Protein AF-A0A1C6EUT0-F1 (afdb_monomer_lite)

pLDDT: mean 85.32, std 9.94, range [50.56, 95.44]

Structure (mmCIF, N/CA/C/O backbone):
data_AF-A0A1C6EUT0-F1
#
_entry.id   AF-A0A1C6EUT0-F1
#
loop_
_atom_site.group_PDB
_atom_site.id
_atom_site.type_symbol
_atom_site.label_atom_id
_atom_site.label_alt_id
_atom_site.label_comp_id
_atom_site.label_asym_id
_atom_site.label_entity_id
_atom_site.label_seq_id
_atom_site.pdbx_PDB_ins_code
_atom_site.Cartn_x
_atom_site.Cartn_y
_atom_site.Cartn_z
_atom_site.occupancy
_atom_site.B_iso_or_equiv
_atom_site.auth_seq_id
_atom_site.auth_comp_id
_atom_site.auth_asym_id
_atom_site.auth_atom_id
_atom_site.pdbx_PDB_model_num
ATOM 1 N N . MET A 1 1 ? 11.545 -17.179 2.807 1.00 50.56 1 MET A N 1
ATOM 2 C CA . MET A 1 1 ? 10.166 -17.049 2.291 1.00 50.56 1 MET A CA 1
ATOM 3 C C . MET A 1 1 ? 9.660 -15.695 2.760 1.00 50.56 1 MET A C 1
ATOM 5 O O . MET A 1 1 ? 9.500 -15.522 3.960 1.00 50.56 1 MET A O 1
ATOM 9 N N . ILE A 1 2 ? 9.603 -14.701 1.871 1.00 56.94 2 ILE A N 1
ATOM 10 C CA . ILE A 1 2 ? 9.524 -13.282 2.265 1.00 56.94 2 ILE A CA 1
ATOM 11 C C . ILE A 1 2 ? 8.073 -12.773 2.366 1.00 56.94 2 ILE A C 1
ATOM 13 O O . ILE A 1 2 ? 7.808 -11.879 3.161 1.00 56.94 2 ILE A O 1
ATOM 17 N N . GLU A 1 3 ? 7.100 -13.442 1.735 1.00 59.91 3 GLU A N 1
ATOM 18 C CA . GLU A 1 3 ? 5.666 -13.279 2.057 1.00 59.91 3 GLU A CA 1
ATOM 19 C C . GLU A 1 3 ? 5.396 -13.451 3.562 1.00 59.91 3 GLU A C 1
ATOM 21 O O . GLU A 1 3 ? 4.606 -12.727 4.166 1.00 59.91 3 GLU A O 1
ATOM 26 N N . ALA A 1 4 ? 6.146 -14.346 4.220 1.00 65.56 4 ALA A N 1
ATOM 27 C CA . ALA A 1 4 ? 6.056 -14.527 5.662 1.00 65.56 4 ALA A CA 1
ATOM 28 C C . ALA A 1 4 ? 6.483 -13.279 6.459 1.00 65.56 4 ALA A C 1
ATOM 30 O O . ALA A 1 4 ? 6.069 -13.159 7.612 1.00 65.56 4 ALA A O 1
ATOM 31 N N . MET A 1 5 ? 7.293 -12.375 5.895 1.00 75.88 5 MET A N 1
ATOM 32 C CA . MET A 1 5 ? 7.717 -11.138 6.562 1.00 75.88 5 MET A CA 1
ATOM 33 C C . MET A 1 5 ? 6.628 -10.068 6.519 1.00 75.88 5 MET A C 1
ATOM 35 O O . MET A 1 5 ? 6.355 -9.462 7.551 1.00 75.88 5 MET A O 1
ATOM 39 N N . MET A 1 6 ? 5.981 -9.867 5.367 1.00 83.75 6 MET A N 1
ATOM 40 C CA . MET A 1 6 ? 4.902 -8.878 5.241 1.00 83.75 6 MET A CA 1
ATOM 41 C C . MET A 1 6 ? 3.612 -9.343 5.932 1.00 83.75 6 MET A C 1
ATOM 43 O O . MET A 1 6 ? 2.865 -8.526 6.469 1.00 83.75 6 MET A O 1
ATOM 47 N N . GLY A 1 7 ? 3.381 -10.658 6.001 1.00 85.50 7 GLY A N 1
ATOM 48 C CA . GLY A 1 7 ? 2.129 -11.212 6.511 1.00 85.50 7 GLY A CA 1
ATOM 49 C C . GLY A 1 7 ? 0.982 -11.047 5.511 1.00 85.50 7 GLY A C 1
ATOM 50 O O . GLY A 1 7 ? 1.184 -10.611 4.382 1.00 85.50 7 GLY A O 1
ATOM 51 N N . SER A 1 8 ? -0.229 -11.418 5.925 1.00 88.62 8 SER A N 1
ATOM 52 C CA . SER A 1 8 ? -1.397 -11.444 5.032 1.00 88.62 8 SER A CA 1
ATOM 53 C C . SER A 1 8 ? -1.955 -10.062 4.697 1.00 88.62 8 SER A C 1
ATOM 55 O O . SER A 1 8 ? -2.609 -9.917 3.670 1.00 88.62 8 SER A O 1
ATOM 57 N N . TYR A 1 9 ? -1.713 -9.074 5.563 1.00 92.69 9 TYR A N 1
ATOM 58 C CA . TYR A 1 9 ? -2.289 -7.742 5.442 1.00 92.69 9 TYR A CA 1
ATOM 59 C C . TYR A 1 9 ? -1.313 -6.656 5.879 1.00 92.69 9 TYR A C 1
ATOM 61 O O . TYR A 1 9 ? -0.526 -6.844 6.815 1.00 92.69 9 TYR A O 1
ATOM 69 N N . GLN A 1 10 ? -1.401 -5.511 5.216 1.00 94.69 10 GLN A N 1
ATOM 70 C CA . GLN A 1 10 ? -0.628 -4.310 5.499 1.00 94.69 10 GLN A CA 1
ATOM 71 C C . GLN A 1 10 ? -1.561 -3.106 5.599 1.00 94.69 10 GLN A C 1
ATOM 73 O O . GLN A 1 10 ? -2.704 -3.154 5.152 1.00 94.69 10 GLN A O 1
ATOM 78 N N . VAL A 1 11 ? -1.079 -2.029 6.210 1.00 95.19 11 VAL A N 1
ATOM 79 C CA . VAL A 1 11 ? -1.820 -0.768 6.299 1.00 95.19 11 VAL A CA 1
ATOM 80 C C . VAL A 1 11 ? -1.276 0.182 5.248 1.00 95.19 11 VAL A C 1
ATOM 82 O O . VAL A 1 11 ? -0.090 0.504 5.280 1.00 95.19 11 VAL A O 1
ATOM 85 N N . LEU A 1 12 ? -2.123 0.624 4.324 1.00 95.19 12 LEU A N 1
ATOM 86 C CA . LEU A 1 12 ? -1.736 1.577 3.289 1.00 95.19 12 LEU A CA 1
ATOM 87 C C . LEU A 1 12 ? -1.661 2.997 3.860 1.00 95.19 12 LEU A C 1
ATOM 89 O O . LEU A 1 12 ? -2.591 3.455 4.521 1.00 95.19 12 LEU A O 1
ATOM 93 N N . LEU A 1 13 ? -0.551 3.680 3.577 1.00 93.62 13 LEU A N 1
ATOM 94 C CA . LEU A 1 13 ? -0.257 5.030 4.063 1.00 93.62 13 LEU A CA 1
ATOM 95 C C . LEU A 1 13 ? -0.249 6.063 2.939 1.00 93.62 13 LEU A C 1
ATOM 97 O O . LEU A 1 13 ? -0.744 7.172 3.117 1.00 93.62 13 LEU A O 1
ATOM 101 N N . ALA A 1 14 ? 0.303 5.706 1.779 1.00 91.94 14 ALA A N 1
ATOM 102 C CA . ALA A 1 14 ? 0.368 6.594 0.627 1.00 91.94 14 ALA A CA 1
ATOM 103 C C . ALA A 1 14 ? 0.371 5.806 -0.685 1.00 91.94 14 ALA A C 1
ATOM 105 O O . ALA A 1 14 ? 0.842 4.670 -0.750 1.00 91.94 14 ALA A O 1
ATOM 106 N N . SER A 1 15 ? -0.125 6.437 -1.748 1.00 91.94 15 SER A N 1
ATOM 107 C CA . SER A 1 15 ? -0.056 5.911 -3.108 1.00 91.94 15 SER A CA 1
ATOM 108 C C . SER A 1 15 ? 0.379 6.998 -4.088 1.00 91.94 15 SER A C 1
ATOM 110 O O . SER A 1 15 ? -0.175 8.099 -4.115 1.00 91.94 15 SER A O 1
ATOM 112 N N . SER A 1 16 ? 1.354 6.698 -4.942 1.00 90.06 16 SER A N 1
ATOM 113 C CA . SER A 1 16 ? 1.854 7.628 -5.960 1.00 90.06 16 SER A CA 1
ATOM 114 C C . SER A 1 16 ? 2.003 6.933 -7.309 1.00 90.06 16 SER A C 1
ATOM 116 O O . SER A 1 16 ? 2.376 5.766 -7.380 1.00 90.06 16 SER A O 1
ATOM 118 N N . ALA A 1 17 ? 1.670 7.633 -8.395 1.00 86.69 17 ALA A N 1
ATOM 119 C CA . ALA A 1 17 ? 1.954 7.136 -9.738 1.00 86.69 17 ALA A CA 1
ATOM 120 C C . ALA A 1 17 ? 3.457 7.279 -10.012 1.00 86.69 17 ALA A C 1
ATOM 122 O O . ALA A 1 17 ? 4.030 8.341 -9.760 1.00 86.69 17 ALA A O 1
ATOM 123 N N . LEU A 1 18 ? 4.087 6.227 -10.529 1.00 83.81 18 LEU A N 1
ATOM 124 C CA . LEU A 1 18 ? 5.527 6.187 -10.763 1.00 83.81 18 LEU A CA 1
ATOM 125 C C . LEU A 1 18 ? 5.830 5.474 -12.081 1.00 83.81 18 LEU A C 1
ATOM 127 O O . LEU A 1 18 ? 5.326 4.387 -12.349 1.00 83.81 18 LEU A O 1
ATOM 131 N N . VAL A 1 19 ? 6.719 6.043 -12.889 1.00 76.56 19 VAL A N 1
ATOM 132 C CA . VAL A 1 19 ? 7.325 5.313 -14.008 1.00 76.56 19 VAL A CA 1
ATOM 133 C C . VAL A 1 19 ? 8.607 4.670 -13.499 1.00 76.56 19 VAL A C 1
ATOM 135 O O . VAL A 1 19 ? 9.481 5.370 -12.989 1.00 76.56 19 VAL A O 1
ATOM 138 N N . CYS A 1 20 ? 8.726 3.345 -13.617 1.00 68.44 20 CYS A N 1
ATOM 139 C CA . CYS A 1 20 ? 9.936 2.624 -13.236 1.00 68.44 20 CYS A CA 1
ATOM 140 C C . CYS A 1 20 ? 11.123 3.192 -14.033 1.00 68.44 20 CYS A C 1
ATOM 142 O O . CYS A 1 20 ? 11.134 3.065 -15.261 1.00 68.44 20 CYS A O 1
ATOM 144 N N . PRO A 1 21 ? 12.135 3.788 -13.380 1.00 66.62 21 PRO A N 1
ATOM 145 C CA . PRO A 1 21 ? 13.211 4.484 -14.085 1.00 66.62 21 PRO A CA 1
ATOM 146 C C . PRO A 1 21 ? 14.106 3.530 -14.887 1.00 66.62 21 PRO A C 1
ATOM 148 O O . PRO A 1 21 ? 14.735 3.948 -15.852 1.00 66.62 21 PRO A O 1
ATOM 151 N N . VAL A 1 22 ? 14.146 2.248 -14.505 1.00 65.62 22 VAL A N 1
ATOM 152 C CA . VAL A 1 22 ? 14.999 1.227 -15.131 1.00 65.62 22 VAL A CA 1
ATOM 153 C C . VAL A 1 22 ? 14.369 0.657 -16.403 1.00 65.62 22 VAL A C 1
ATOM 155 O O . VAL A 1 22 ? 15.061 0.450 -17.395 1.00 65.62 22 VAL A O 1
ATOM 158 N N . HIS A 1 23 ? 13.057 0.411 -16.391 1.00 67.75 23 HIS A N 1
ATOM 159 C CA . HIS A 1 23 ? 12.365 -0.297 -17.475 1.00 67.75 23 HIS A CA 1
ATOM 160 C C . HIS A 1 23 ? 11.400 0.595 -18.271 1.00 67.75 23 HIS A C 1
ATOM 162 O O . HIS A 1 23 ? 10.849 0.149 -19.273 1.00 67.75 23 HIS A O 1
ATOM 168 N N . GLY A 1 24 ? 11.157 1.834 -17.827 1.00 72.38 24 GLY A N 1
ATOM 169 C CA . GLY A 1 24 ? 10.206 2.766 -18.447 1.00 72.38 24 GLY A CA 1
ATOM 170 C C . GLY A 1 24 ? 8.735 2.364 -18.294 1.00 72.38 24 GLY A C 1
ATOM 171 O O . GLY A 1 24 ? 7.867 2.960 -18.925 1.00 72.38 24 GLY A O 1
ATOM 172 N N . VAL A 1 25 ? 8.443 1.348 -17.477 1.00 80.19 25 VAL A N 1
ATOM 173 C CA . VAL A 1 25 ? 7.092 0.808 -17.289 1.00 80.19 25 VAL A CA 1
ATOM 174 C C . VAL A 1 25 ? 6.319 1.673 -16.295 1.00 80.19 25 VAL A C 1
ATOM 176 O O . VAL A 1 25 ? 6.817 1.990 -15.213 1.00 80.19 25 VAL A O 1
ATOM 179 N N . GLN A 1 26 ? 5.096 2.059 -16.655 1.00 86.25 26 GLN A N 1
ATOM 180 C CA . GLN A 1 26 ? 4.194 2.781 -15.762 1.00 86.25 26 GLN A CA 1
ATOM 181 C C . GLN A 1 26 ? 3.672 1.851 -14.657 1.00 86.25 26 GLN A C 1
ATOM 183 O O . GLN A 1 26 ? 3.259 0.721 -14.919 1.00 86.25 26 GLN A O 1
ATOM 188 N N . GLY A 1 27 ? 3.709 2.341 -13.423 1.00 90.69 27 GLY A N 1
ATOM 189 C CA . GLY A 1 27 ? 3.217 1.651 -12.239 1.00 90.69 27 GLY A CA 1
ATOM 190 C C . GLY A 1 27 ? 2.727 2.618 -11.166 1.00 90.69 27 GLY A C 1
ATOM 191 O O . GLY A 1 27 ? 2.652 3.838 -11.357 1.00 90.69 27 GLY A O 1
ATOM 192 N N . ALA A 1 28 ? 2.454 2.058 -9.997 1.00 91.69 28 ALA A N 1
ATOM 193 C CA . ALA A 1 28 ? 2.144 2.783 -8.779 1.00 91.69 28 ALA A CA 1
ATOM 194 C C . ALA A 1 28 ? 3.050 2.306 -7.640 1.00 91.69 28 ALA A C 1
ATOM 196 O O . ALA A 1 28 ? 3.340 1.116 -7.515 1.00 91.69 28 ALA A O 1
ATOM 197 N N . LEU A 1 29 ? 3.500 3.246 -6.813 1.00 92.25 29 LEU A N 1
ATOM 198 C CA . LEU A 1 29 ? 4.219 2.966 -5.579 1.00 92.25 29 LEU A CA 1
ATOM 199 C C . LEU A 1 29 ? 3.263 3.131 -4.400 1.00 92.25 29 LEU A C 1
ATOM 201 O O . LEU A 1 29 ? 2.700 4.212 -4.198 1.00 92.25 29 LEU A O 1
ATOM 205 N N . TYR A 1 30 ? 3.108 2.061 -3.630 1.00 93.12 30 TYR A N 1
ATOM 206 C CA . TYR A 1 30 ? 2.297 2.013 -2.423 1.00 93.12 30 TYR A CA 1
ATOM 207 C C . TYR A 1 30 ? 3.208 1.943 -1.202 1.00 93.12 30 TYR A C 1
ATOM 209 O O . TYR A 1 30 ? 3.985 1.001 -1.052 1.00 93.12 30 TYR A O 1
ATOM 217 N N . GLU A 1 31 ? 3.123 2.941 -0.329 1.00 93.56 31 GLU A N 1
ATOM 218 C CA . GLU A 1 31 ? 3.809 2.923 0.960 1.00 93.56 31 GLU A CA 1
ATOM 219 C C . GLU A 1 31 ? 2.899 2.283 1.995 1.00 93.56 31 GLU A C 1
ATOM 221 O O . GLU A 1 31 ? 1.766 2.727 2.205 1.00 93.56 31 GLU A O 1
ATOM 226 N N . VAL A 1 32 ? 3.397 1.233 2.640 1.00 93.94 32 VAL A N 1
ATOM 227 C CA . VAL A 1 32 ? 2.623 0.454 3.600 1.00 93.94 32 VAL A CA 1
ATOM 228 C C . VAL A 1 32 ? 3.379 0.249 4.905 1.00 93.94 32 VAL A C 1
ATOM 230 O O . VAL A 1 32 ? 4.597 0.068 4.918 1.00 93.94 32 VAL A O 1
ATOM 233 N N . ALA A 1 33 ? 2.642 0.228 6.013 1.00 94.50 33 ALA A N 1
ATOM 234 C CA . ALA A 1 33 ? 3.132 -0.270 7.291 1.00 94.50 33 ALA A CA 1
ATOM 235 C C . ALA A 1 33 ? 2.838 -1.769 7.416 1.00 94.50 33 ALA A C 1
ATOM 237 O O . ALA A 1 33 ? 1.751 -2.236 7.066 1.00 94.50 33 ALA A O 1
ATOM 238 N N . ILE A 1 34 ? 3.800 -2.520 7.953 1.00 93.00 34 ILE A N 1
ATOM 239 C CA . ILE A 1 34 ? 3.735 -3.973 8.124 1.00 93.00 34 ILE A CA 1
ATOM 240 C C . ILE A 1 34 ? 3.464 -4.302 9.602 1.00 93.00 34 ILE A C 1
ATOM 242 O O . ILE A 1 34 ? 4.401 -4.282 10.411 1.00 93.00 34 ILE A O 1
ATOM 246 N N . PRO A 1 35 ? 2.225 -4.672 9.991 1.00 92.69 35 PRO A N 1
ATOM 247 C CA . PRO A 1 35 ? 1.885 -4.929 11.394 1.00 92.69 35 PRO A CA 1
ATOM 248 C C . PRO A 1 35 ? 2.749 -6.01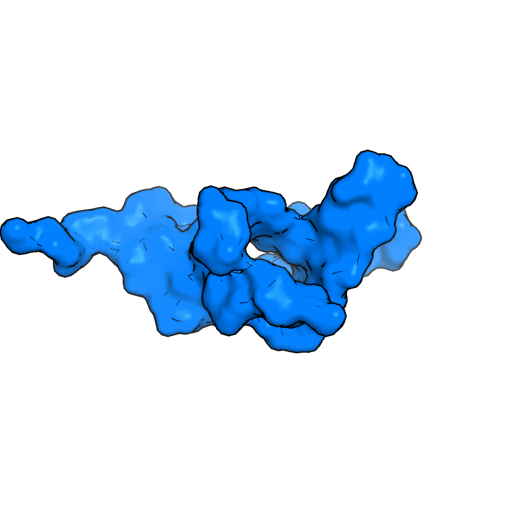5 12.039 1.00 92.69 35 PRO A C 1
ATOM 250 O O . PRO A 1 35 ? 3.197 -5.875 13.176 1.00 92.69 35 PRO A O 1
ATOM 253 N N . LYS A 1 36 ? 3.063 -7.076 11.284 1.00 90.19 36 LYS A N 1
ATOM 254 C CA . LYS A 1 36 ? 3.876 -8.207 11.757 1.00 90.19 36 LYS A CA 1
ATOM 255 C C . LYS A 1 36 ? 5.302 -7.812 12.159 1.00 90.19 36 LYS A C 1
ATOM 257 O O . LYS A 1 36 ? 5.928 -8.513 12.949 1.00 90.19 36 LYS A O 1
ATOM 262 N N . LEU A 1 37 ? 5.805 -6.700 11.628 1.00 89.38 37 LEU A N 1
ATOM 263 C CA . LEU A 1 37 ? 7.145 -6.180 11.890 1.00 89.38 37 LEU A CA 1
ATOM 264 C C . LEU A 1 37 ? 7.103 -4.930 12.781 1.00 89.38 37 LEU A C 1
ATOM 266 O O . LEU A 1 37 ? 7.980 -4.078 12.684 1.00 89.38 37 LEU A O 1
ATOM 270 N N . GLY A 1 38 ? 6.073 -4.794 13.623 1.00 91.25 38 GLY A N 1
ATOM 271 C CA . GLY A 1 38 ? 5.938 -3.644 14.518 1.00 91.25 38 GLY A CA 1
ATOM 272 C C . GLY A 1 38 ? 5.689 -2.337 13.768 1.00 91.25 38 GLY A C 1
ATOM 273 O O . GLY A 1 38 ? 6.194 -1.299 14.179 1.00 91.25 38 GLY A O 1
ATOM 274 N N . MET A 1 39 ? 4.927 -2.395 12.669 1.00 93.06 39 MET A N 1
ATOM 275 C CA . MET A 1 39 ? 4.608 -1.257 11.795 1.00 93.06 39 MET A CA 1
ATOM 276 C C . MET A 1 39 ? 5.805 -0.709 11.004 1.00 93.06 39 MET A C 1
ATOM 278 O O . MET A 1 39 ? 5.790 0.447 10.587 1.00 93.06 39 MET A O 1
ATOM 282 N N . ALA A 1 40 ? 6.828 -1.533 10.752 1.00 90.69 40 ALA A N 1
ATOM 283 C CA . ALA A 1 40 ? 7.907 -1.174 9.835 1.00 90.69 40 ALA A CA 1
ATOM 284 C C . ALA A 1 40 ? 7.357 -0.800 8.446 1.00 90.69 40 ALA A C 1
ATOM 286 O O . ALA A 1 40 ? 6.400 -1.414 7.968 1.00 90.69 40 ALA A O 1
ATOM 287 N N . LEU A 1 41 ? 7.974 0.195 7.811 1.00 91.25 41 LEU A N 1
ATOM 288 C CA . LEU A 1 41 ? 7.531 0.728 6.525 1.00 91.25 41 LEU A CA 1
ATOM 289 C C . LEU A 1 41 ? 8.182 -0.010 5.355 1.00 91.25 41 LEU A C 1
ATOM 291 O O . LEU A 1 41 ? 9.343 -0.417 5.434 1.00 91.25 41 LEU A O 1
ATOM 295 N N . MET A 1 42 ? 7.440 -0.151 4.261 1.00 90.25 42 MET A N 1
ATOM 296 C CA . MET A 1 42 ? 7.934 -0.696 3.002 1.00 90.25 42 MET A CA 1
ATOM 297 C C . MET A 1 42 ? 7.213 -0.056 1.820 1.00 90.25 42 MET A C 1
ATOM 299 O O . MET A 1 42 ? 6.013 0.209 1.885 1.00 90.25 42 MET A O 1
ATOM 303 N N . SER A 1 43 ? 7.941 0.146 0.726 1.00 91.62 43 SER A N 1
ATOM 304 C CA . SER A 1 43 ? 7.365 0.566 -0.548 1.00 91.62 43 SER A CA 1
ATOM 305 C C . SER A 1 43 ? 7.170 -0.649 -1.453 1.00 91.62 43 SER A C 1
ATOM 307 O O . SER A 1 43 ? 8.099 -1.434 -1.661 1.00 91.62 43 SER A O 1
ATOM 309 N N . VAL A 1 44 ? 5.963 -0.793 -1.997 1.00 91.56 44 VAL A N 1
ATOM 310 C CA . VAL A 1 44 ? 5.590 -1.862 -2.927 1.00 91.56 44 VAL A CA 1
ATOM 311 C C . VAL A 1 44 ?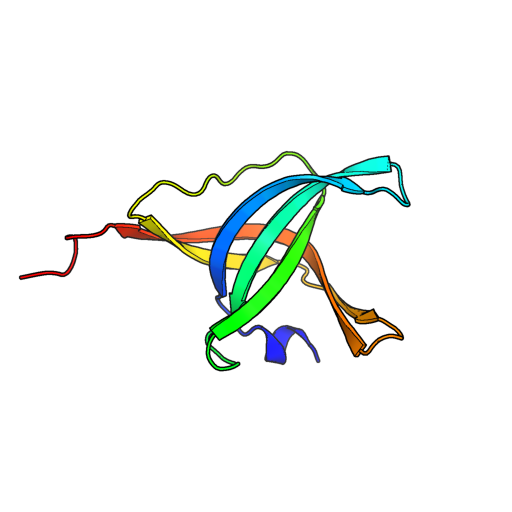 5.242 -1.245 -4.274 1.00 91.56 44 VAL A C 1
ATOM 313 O O . VAL A 1 44 ? 4.337 -0.419 -4.375 1.00 91.56 44 VAL A O 1
ATOM 316 N N . TYR A 1 45 ? 5.964 -1.641 -5.316 1.00 91.50 45 TYR A N 1
ATOM 317 C CA . TYR A 1 45 ? 5.690 -1.229 -6.685 1.00 91.50 45 TYR A CA 1
ATOM 318 C C . TYR A 1 45 ? 4.744 -2.220 -7.370 1.00 91.50 45 TYR A C 1
ATOM 320 O O . TYR A 1 45 ? 5.025 -3.417 -7.441 1.00 91.50 45 TYR A O 1
ATOM 328 N N . VAL A 1 46 ? 3.639 -1.719 -7.909 1.00 92.12 46 VAL A N 1
ATOM 329 C CA . VAL A 1 46 ? 2.669 -2.499 -8.686 1.00 92.12 46 VAL A CA 1
ATOM 330 C C . VAL A 1 46 ? 2.658 -1.963 -10.111 1.00 92.12 46 VAL A C 1
ATOM 332 O O . VAL A 1 46 ? 2.596 -0.753 -10.327 1.00 92.12 46 VAL A O 1
ATOM 335 N N . VAL A 1 47 ? 2.758 -2.856 -11.093 1.00 89.19 47 VAL A N 1
ATOM 336 C CA . VAL A 1 47 ? 2.723 -2.481 -12.515 1.00 89.19 47 VAL A CA 1
ATOM 337 C C . VAL A 1 47 ? 1.295 -2.101 -12.913 1.00 89.19 47 VAL A C 1
ATOM 339 O O . VAL A 1 47 ? 0.355 -2.805 -12.559 1.00 89.19 47 VAL A O 1
ATOM 342 N N . GLY A 1 48 ? 1.139 -1.034 -13.700 1.00 86.00 48 GLY A N 1
ATOM 343 C CA . GLY A 1 48 ? -0.161 -0.563 -14.184 1.00 86.00 48 GLY A CA 1
ATOM 344 C C . GLY A 1 48 ? -0.565 0.813 -13.655 1.00 86.00 48 GLY A C 1
ATOM 345 O O . GLY A 1 48 ? 0.234 1.557 -13.086 1.00 86.00 48 GLY A O 1
ATOM 346 N N . GLU A 1 49 ? -1.815 1.196 -13.905 1.00 83.19 49 GLU A N 1
ATOM 347 C CA . GLU A 1 49 ? -2.350 2.458 -13.396 1.00 83.19 49 GLU A CA 1
ATOM 348 C C . GLU A 1 49 ? -2.615 2.379 -11.892 1.00 83.19 49 GLU A C 1
ATOM 350 O O . GLU A 1 49 ? -2.966 1.330 -11.356 1.00 83.19 49 GLU A O 1
ATOM 355 N N . ARG A 1 50 ? -2.460 3.514 -11.206 1.00 83.69 50 ARG A N 1
ATOM 356 C CA . ARG A 1 50 ? -2.815 3.627 -9.792 1.00 83.69 50 ARG A CA 1
ATOM 357 C C . ARG A 1 50 ? -4.331 3.524 -9.646 1.00 83.69 50 ARG A C 1
ATOM 359 O O . ARG A 1 50 ? -5.047 4.392 -10.136 1.00 83.69 50 ARG A O 1
ATOM 366 N N . ASP A 1 51 ? -4.785 2.518 -8.917 1.00 81.50 51 ASP A N 1
ATOM 367 C CA . ASP A 1 51 ? -6.197 2.203 -8.690 1.00 81.50 51 ASP A CA 1
ATOM 368 C C . ASP A 1 51 ? -6.676 2.515 -7.262 1.00 81.50 51 ASP A C 1
ATOM 370 O O . ASP A 1 51 ? -7.880 2.595 -7.023 1.00 81.50 51 ASP A O 1
ATOM 374 N N . MET A 1 52 ? -5.756 2.769 -6.325 1.00 83.38 52 MET A N 1
ATOM 375 C CA . MET A 1 52 ? -6.074 3.152 -4.947 1.00 83.38 52 MET A CA 1
ATOM 376 C C . MET A 1 52 ? -5.603 4.566 -4.588 1.00 83.38 52 MET A C 1
ATOM 378 O O . MET A 1 52 ? -4.480 4.981 -4.896 1.00 83.38 52 MET A O 1
ATOM 382 N N . TYR A 1 53 ? -6.451 5.287 -3.853 1.00 83.25 53 TYR A N 1
ATOM 383 C CA . TYR A 1 53 ? -6.221 6.653 -3.387 1.00 83.25 53 TYR A CA 1
ATOM 384 C C . TYR A 1 53 ? -6.419 6.706 -1.873 1.00 83.25 53 TYR A C 1
ATOM 386 O O . TYR A 1 53 ? -7.420 6.208 -1.365 1.00 83.25 53 TYR A O 1
ATOM 394 N N . VAL A 1 54 ? -5.460 7.296 -1.158 1.00 84.44 54 VAL A N 1
ATOM 395 C CA . VAL A 1 54 ? -5.578 7.492 0.291 1.00 84.44 54 VAL A CA 1
ATOM 396 C C . VAL A 1 54 ? -6.403 8.747 0.551 1.00 84.44 54 VAL A C 1
ATOM 398 O O . VAL A 1 54 ? -6.014 9.847 0.160 1.00 84.44 54 VAL A O 1
ATOM 401 N N . GLU A 1 55 ? -7.553 8.561 1.187 1.00 86.38 55 GLU A N 1
ATOM 402 C CA . GLU A 1 55 ? -8.428 9.631 1.661 1.00 86.38 55 GLU A CA 1
ATOM 403 C C . GLU A 1 55 ? -8.037 10.037 3.089 1.00 86.38 55 GLU A C 1
ATOM 405 O O . GLU A 1 55 ? -7.714 9.187 3.923 1.00 86.38 55 GLU A O 1
ATOM 410 N N . GLU A 1 56 ? -8.075 11.338 3.383 1.00 86.06 56 GLU A N 1
ATOM 411 C CA . GLU A 1 56 ? -7.809 11.855 4.730 1.00 86.06 56 GLU A CA 1
ATOM 412 C C . GLU A 1 56 ? -8.789 11.247 5.750 1.00 86.06 56 GLU A C 1
ATOM 414 O O . GLU A 1 56 ? -9.974 11.064 5.463 1.00 86.06 56 GLU A O 1
ATOM 419 N N . GLY A 1 57 ? -8.286 10.887 6.935 1.00 88.12 57 GLY A N 1
ATOM 420 C CA . GLY A 1 57 ? -9.085 10.252 7.988 1.00 88.12 57 GLY A CA 1
ATOM 421 C C . GLY A 1 57 ? -9.544 8.821 7.675 1.00 88.12 57 GLY A C 1
ATOM 422 O O . GLY A 1 57 ? -10.419 8.303 8.368 1.00 88.12 57 GLY A O 1
ATOM 423 N N . THR A 1 58 ? -8.991 8.166 6.645 1.00 91.56 58 THR A N 1
ATOM 424 C CA . THR A 1 58 ? -9.304 6.768 6.310 1.00 91.56 58 THR A CA 1
ATOM 425 C C . THR A 1 58 ? -8.053 5.897 6.339 1.00 91.56 58 THR A C 1
ATOM 427 O O . THR A 1 58 ? -7.057 6.177 5.677 1.00 91.56 58 THR A O 1
ATOM 430 N N . LEU A 1 59 ? -8.119 4.797 7.086 1.00 91.12 59 LEU A N 1
ATOM 431 C CA . LEU A 1 59 ? -7.085 3.772 7.152 1.00 91.12 59 LEU A CA 1
ATOM 432 C C . LEU A 1 59 ? -7.489 2.584 6.281 1.00 91.12 59 LEU A C 1
ATOM 434 O O . LEU A 1 59 ? -8.562 2.010 6.461 1.00 91.12 59 LEU A O 1
ATOM 438 N N . PHE A 1 60 ? -6.613 2.182 5.361 1.00 95.06 60 PHE A N 1
ATOM 439 C CA . PHE A 1 60 ? -6.889 1.080 4.442 1.00 95.06 60 PHE A CA 1
ATOM 440 C C . PHE A 1 60 ? -6.121 -0.192 4.818 1.00 95.06 60 PHE A C 1
ATOM 442 O O . PHE A 1 60 ? -4.891 -0.249 4.794 1.00 95.06 60 PHE A O 1
ATOM 449 N N . LEU A 1 61 ? -6.913 -1.206 5.150 1.00 95.44 61 LEU A N 1
ATOM 450 C CA . LEU A 1 61 ? -6.648 -2.637 5.160 1.00 95.44 61 LEU A CA 1
ATOM 451 C C . LEU A 1 61 ? -6.244 -3.179 3.784 1.00 95.44 61 LEU A C 1
ATOM 453 O O . LEU A 1 61 ? -7.168 -3.389 3.008 1.00 95.44 61 LEU A O 1
ATOM 457 N N . VAL A 1 62 ? -4.975 -3.421 3.437 1.00 95.38 62 VAL A N 1
ATOM 458 C CA . VAL A 1 62 ? -4.613 -3.929 2.092 1.00 95.38 62 VAL A CA 1
ATOM 459 C C . VAL A 1 62 ? -3.928 -5.292 2.097 1.00 95.38 62 VAL A C 1
ATOM 461 O O . VAL A 1 62 ? -3.323 -5.700 3.089 1.00 95.38 62 VAL A O 1
ATOM 464 N N . ARG A 1 63 ? -4.013 -5.987 0.961 1.00 94.06 63 ARG A N 1
ATOM 465 C CA . ARG A 1 63 ? -3.296 -7.230 0.653 1.00 94.06 63 ARG A CA 1
ATOM 466 C C . ARG A 1 63 ? -2.648 -7.121 -0.726 1.00 94.06 63 ARG A C 1
ATOM 468 O O . ARG A 1 63 ? -3.253 -6.579 -1.644 1.00 94.06 63 ARG A O 1
ATOM 475 N N . PHE A 1 64 ? -1.448 -7.674 -0.877 1.00 92.25 64 PHE A N 1
ATOM 476 C CA . PHE A 1 64 ? -0.775 -7.793 -2.171 1.00 92.25 64 PHE A CA 1
ATOM 477 C C . PHE A 1 64 ? -0.774 -9.240 -2.657 1.00 92.25 64 PHE A C 1
ATOM 479 O O . PHE A 1 64 ? -0.538 -10.158 -1.873 1.00 92.25 64 PHE A O 1
ATOM 486 N N . GLU A 1 65 ? -0.973 -9.426 -3.958 1.00 90.38 65 GLU A N 1
ATOM 487 C CA . GLU A 1 65 ? -0.889 -10.723 -4.631 1.00 90.38 65 GLU A CA 1
ATOM 488 C C . GLU A 1 65 ? 0.350 -10.770 -5.537 1.00 90.38 65 GLU A C 1
ATOM 490 O O . GLU A 1 65 ? 0.736 -9.772 -6.154 1.00 90.38 65 GLU A O 1
ATOM 495 N N . GLY A 1 66 ? 1.004 -11.933 -5.601 1.00 89.31 66 GLY A N 1
ATOM 496 C CA . GLY A 1 66 ? 2.237 -12.103 -6.382 1.00 89.31 66 GLY A CA 1
ATOM 497 C C . GLY A 1 66 ? 3.431 -11.308 -5.837 1.00 89.31 66 GLY A C 1
ATOM 498 O O . GLY A 1 66 ? 4.294 -10.882 -6.604 1.00 89.31 66 GLY A O 1
ATOM 499 N N . LEU A 1 67 ? 3.472 -11.082 -4.521 1.00 89.25 67 LEU A N 1
ATOM 500 C CA . LEU A 1 67 ? 4.477 -10.258 -3.856 1.00 89.25 67 LEU A CA 1
ATOM 501 C C . LEU A 1 67 ? 5.894 -10.844 -4.000 1.00 89.25 67 LEU A C 1
ATOM 503 O O . LEU A 1 67 ? 6.173 -11.990 -3.642 1.00 89.25 67 LEU A O 1
ATOM 507 N N . ARG A 1 68 ? 6.833 -10.012 -4.445 1.00 88.31 68 ARG A N 1
ATOM 508 C CA . ARG A 1 68 ? 8.262 -10.322 -4.551 1.00 88.31 68 ARG A CA 1
ATOM 509 C C . ARG A 1 68 ? 9.035 -9.251 -3.803 1.00 88.31 68 ARG A C 1
ATOM 511 O O . ARG A 1 68 ? 8.846 -8.069 -4.052 1.00 88.31 68 ARG A O 1
ATOM 518 N N . VAL A 1 69 ? 9.911 -9.653 -2.890 1.00 85.50 69 VAL A N 1
ATOM 519 C CA . VAL A 1 69 ? 10.711 -8.720 -2.088 1.00 85.50 69 VAL A CA 1
ATOM 520 C C . VAL A 1 69 ?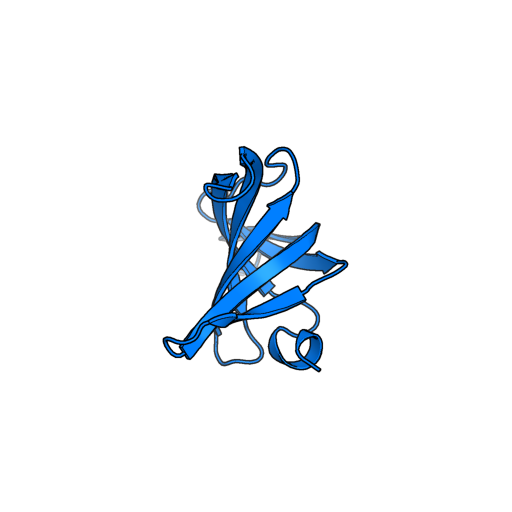 12.184 -8.981 -2.342 1.00 85.50 69 VAL A C 1
ATOM 522 O O . VAL A 1 69 ? 12.647 -10.123 -2.306 1.00 85.50 69 VAL A O 1
ATOM 525 N N . TYR A 1 70 ? 12.911 -7.905 -2.579 1.00 82.69 70 TYR A N 1
ATOM 526 C CA . TYR A 1 70 ? 14.314 -7.871 -2.936 1.00 82.69 70 TYR A CA 1
ATOM 527 C C . TYR A 1 70 ? 15.057 -7.134 -1.833 1.00 82.69 70 TYR A C 1
ATOM 529 O O . TYR A 1 70 ? 14.594 -6.107 -1.340 1.00 82.69 70 TYR A O 1
ATOM 537 N N . LYS A 1 71 ? 16.201 -7.676 -1.427 1.00 80.75 71 LYS A N 1
ATOM 538 C CA . LYS A 1 71 ? 17.132 -6.969 -0.557 1.00 80.75 71 LYS A CA 1
ATOM 539 C C . LYS A 1 71 ? 18.195 -6.343 -1.448 1.00 80.75 71 LYS A C 1
ATOM 541 O O . LYS A 1 71 ? 18.884 -7.074 -2.158 1.00 80.75 71 LYS A O 1
ATOM 546 N N . GLU A 1 72 ? 18.298 -5.027 -1.422 1.00 75.19 72 GLU A N 1
ATOM 547 C CA . GLU A 1 72 ? 19.345 -4.291 -2.117 1.00 75.19 72 GLU A CA 1
ATOM 548 C C . GLU A 1 72 ? 20.690 -4.431 -1.388 1.00 75.19 72 GLU A C 1
ATOM 550 O O . GLU A 1 72 ? 20.764 -4.838 -0.222 1.00 75.19 72 GLU A O 1
ATOM 555 N N . GLU A 1 73 ? 21.780 -4.145 -2.103 1.00 75.81 73 GLU A N 1
ATOM 556 C CA . GLU A 1 73 ? 23.151 -4.302 -1.596 1.00 75.81 73 GLU A CA 1
ATOM 557 C C . GLU A 1 73 ? 23.451 -3.389 -0.395 1.00 75.81 73 GLU A C 1
ATOM 559 O O . GLU A 1 73 ? 24.274 -3.733 0.454 1.00 75.81 73 GLU A O 1
ATOM 564 N N . ASP A 1 74 ? 22.742 -2.267 -0.282 1.00 76.50 74 ASP A N 1
ATOM 565 C CA . ASP A 1 74 ? 22.808 -1.325 0.840 1.00 76.50 74 ASP A CA 1
ATOM 566 C C . ASP A 1 74 ? 22.018 -1.791 2.082 1.00 76.50 74 ASP A C 1
ATOM 568 O O . ASP A 1 74 ? 22.076 -1.163 3.141 1.00 76.50 74 ASP A O 1
ATOM 572 N N . GLY A 1 75 ? 21.311 -2.920 1.981 1.00 70.69 75 GLY A N 1
ATOM 573 C CA . GLY A 1 75 ? 20.486 -3.480 3.044 1.00 70.69 75 GLY A CA 1
ATOM 574 C C . GLY A 1 75 ? 19.036 -2.994 3.056 1.00 70.69 75 GLY A C 1
ATOM 575 O O . GLY A 1 75 ? 18.278 -3.472 3.906 1.00 70.69 75 GLY A O 1
ATOM 576 N N . CYS A 1 76 ? 18.637 -2.118 2.130 1.00 71.56 76 CYS A N 1
ATOM 577 C CA . CYS A 1 76 ? 17.250 -1.704 1.944 1.00 71.56 76 CYS A CA 1
ATOM 578 C C . CYS A 1 76 ? 16.415 -2.841 1.340 1.00 71.56 76 CYS A C 1
ATOM 580 O O . CYS A 1 76 ? 16.920 -3.705 0.623 1.00 71.56 76 CYS A O 1
ATOM 582 N N . TYR A 1 77 ? 15.118 -2.864 1.646 1.00 75.25 77 TYR A N 1
ATOM 583 C CA . TYR A 1 77 ? 14.184 -3.813 1.043 1.00 75.25 77 TYR A CA 1
ATOM 584 C C . TYR A 1 77 ? 13.274 -3.084 0.061 1.00 75.25 77 TYR A C 1
ATOM 586 O O . TYR A 1 77 ? 12.658 -2.082 0.416 1.00 75.25 77 TYR A O 1
ATOM 594 N N . GLN A 1 78 ? 13.152 -3.630 -1.144 1.00 79.44 78 GLN A N 1
ATOM 595 C CA . GLN A 1 78 ? 12.174 -3.211 -2.143 1.00 79.44 78 GLN A CA 1
ATOM 596 C C . GLN A 1 78 ? 11.182 -4.337 -2.390 1.00 79.44 78 GLN A C 1
ATOM 598 O O . GLN A 1 78 ? 11.550 -5.510 -2.346 1.00 79.44 78 GLN A O 1
ATOM 603 N N . ALA A 1 79 ? 9.932 -3.998 -2.684 1.00 89.06 79 ALA A N 1
ATOM 604 C CA . ALA A 1 79 ? 8.913 -4.981 -3.013 1.00 89.06 79 ALA A CA 1
ATOM 605 C C . ALA A 1 79 ? 8.227 -4.654 -4.339 1.00 89.06 79 ALA A C 1
ATOM 607 O O . ALA A 1 79 ? 8.018 -3.490 -4.676 1.00 89.06 79 ALA A O 1
ATOM 608 N N . THR A 1 80 ? 7.846 -5.691 -5.076 1.00 91.25 80 THR A N 1
ATOM 609 C CA . THR A 1 80 ? 6.932 -5.607 -6.213 1.00 91.25 80 THR A CA 1
ATOM 610 C C . THR A 1 80 ? 5.754 -6.544 -5.997 1.00 91.25 80 THR A C 1
ATOM 612 O O . THR A 1 80 ? 5.875 -7.540 -5.285 1.00 91.25 80 THR A O 1
ATOM 615 N N . ALA A 1 81 ? 4.611 -6.238 -6.592 1.00 91.94 81 ALA A N 1
ATOM 616 C CA . ALA A 1 81 ? 3.451 -7.120 -6.588 1.00 91.94 81 ALA A CA 1
ATOM 617 C C . ALA A 1 81 ? 2.726 -7.048 -7.933 1.00 91.94 81 ALA A C 1
ATOM 619 O O . ALA A 1 81 ? 2.866 -6.075 -8.677 1.00 91.94 81 ALA A O 1
ATOM 620 N N . ASP A 1 82 ? 1.964 -8.094 -8.237 1.00 90.62 82 ASP A N 1
ATOM 621 C CA . ASP A 1 82 ? 1.175 -8.160 -9.466 1.00 90.62 82 ASP A CA 1
ATOM 622 C C . ASP A 1 82 ? -0.156 -7.402 -9.292 1.00 90.62 82 ASP A C 1
ATOM 624 O O . ASP A 1 82 ? -0.677 -6.843 -10.254 1.00 90.62 82 ASP A O 1
ATOM 628 N N . TYR A 1 83 ? -0.688 -7.352 -8.063 1.00 89.88 83 TYR A N 1
ATOM 629 C CA . TYR A 1 83 ? -1.945 -6.679 -7.727 1.00 89.88 83 TYR A CA 1
ATOM 630 C C . TYR A 1 83 ? -1.992 -6.236 -6.253 1.00 89.88 83 TYR A C 1
ATOM 632 O O . TYR A 1 83 ? -1.358 -6.855 -5.392 1.00 89.88 83 TYR A O 1
ATOM 640 N N . ILE A 1 84 ? -2.767 -5.186 -5.966 1.00 92.75 84 ILE A N 1
ATOM 641 C CA . ILE A 1 84 ? -3.118 -4.720 -4.618 1.00 92.75 84 ILE A CA 1
ATOM 642 C C . ILE A 1 84 ? -4.638 -4.756 -4.443 1.00 92.75 84 ILE A C 1
ATOM 644 O O . ILE A 1 84 ? -5.386 -4.305 -5.301 1.00 92.75 84 ILE A O 1
ATOM 648 N N . GLU A 1 85 ? -5.097 -5.261 -3.306 1.00 93.38 85 GLU A N 1
ATOM 649 C CA . GLU A 1 85 ? -6.506 -5.314 -2.941 1.00 93.38 85 GLU A CA 1
ATOM 650 C C . GLU A 1 85 ? -6.763 -4.505 -1.669 1.00 93.38 85 GLU A C 1
ATOM 652 O O . GLU A 1 85 ? -6.076 -4.679 -0.659 1.00 93.38 85 GLU A O 1
ATOM 657 N N . CYS A 1 86 ? -7.811 -3.681 -1.686 1.00 93.88 86 CYS A N 1
ATOM 658 C CA . CYS A 1 86 ? -8.389 -3.113 -0.475 1.00 93.88 86 CYS A CA 1
ATOM 659 C C . CYS A 1 86 ? -9.319 -4.130 0.195 1.00 93.88 86 CYS A C 1
ATOM 661 O O . CYS A 1 86 ? -10.423 -4.384 -0.279 1.00 93.88 86 CYS A O 1
ATOM 663 N N . VAL A 1 87 ? -8.898 -4.659 1.335 1.00 94.94 87 VAL A N 1
ATOM 664 C CA . VAL A 1 87 ? -9.655 -5.620 2.145 1.00 94.94 87 VAL A CA 1
ATOM 665 C C . VAL A 1 87 ? -10.649 -4.905 3.058 1.00 94.94 87 VAL A C 1
ATOM 667 O O . VAL A 1 87 ? -11.770 -5.373 3.243 1.00 94.94 87 VAL A O 1
ATOM 670 N N . GLN A 1 88 ? -10.255 -3.766 3.632 1.00 93.88 88 GLN A N 1
ATOM 671 C CA . GLN A 1 88 ? -11.120 -2.966 4.498 1.00 93.88 88 GLN A CA 1
ATOM 672 C C . GLN A 1 88 ? -10.710 -1.493 4.467 1.00 93.88 88 GLN A C 1
ATOM 674 O O . GLN A 1 88 ? -9.529 -1.179 4.388 1.00 93.88 88 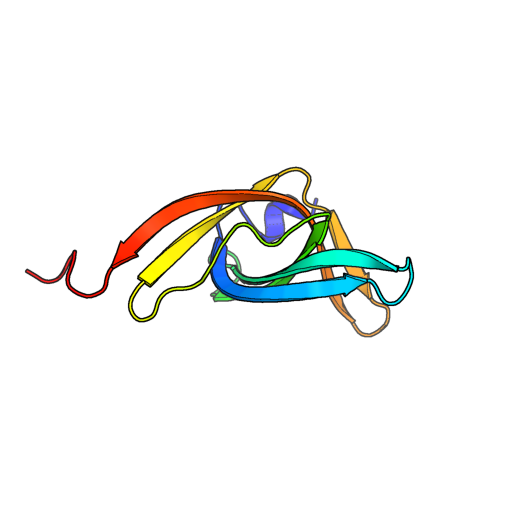GLN A O 1
ATOM 679 N N . ALA A 1 89 ? -11.679 -0.591 4.593 1.00 93.44 89 ALA 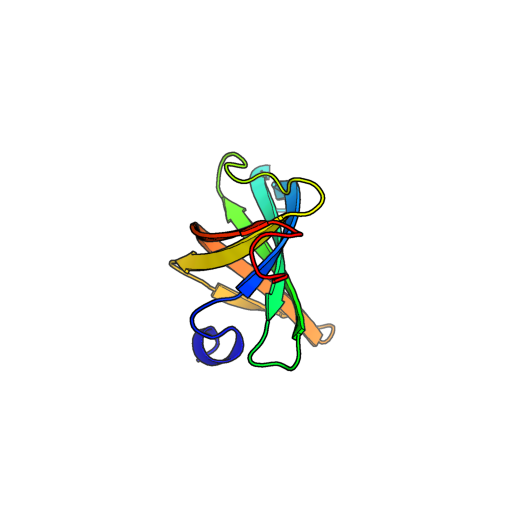A N 1
ATOM 680 C CA . ALA A 1 89 ? -11.441 0.815 4.892 1.00 93.44 89 ALA A CA 1
ATOM 681 C C . ALA A 1 89 ? -12.049 1.122 6.262 1.00 93.44 89 ALA A C 1
ATOM 683 O O . ALA A 1 89 ? -13.188 0.741 6.520 1.00 93.44 89 ALA A O 1
ATOM 684 N N . ILE A 1 90 ? -11.278 1.763 7.134 1.00 91.50 90 ILE A N 1
ATOM 685 C CA . ILE A 1 90 ? -11.694 2.182 8.472 1.00 91.50 90 ILE A CA 1
ATOM 686 C C . ILE A 1 90 ? -11.660 3.699 8.495 1.00 91.50 90 ILE A C 1
ATOM 688 O O . ILE A 1 90 ? -10.603 4.291 8.274 1.00 91.50 90 ILE A O 1
ATOM 692 N N . ARG A 1 91 ? -12.798 4.330 8.767 1.00 91.50 91 ARG A N 1
ATOM 693 C CA . ARG A 1 91 ? -12.883 5.792 8.840 1.00 91.50 91 ARG A CA 1
ATOM 694 C C . ARG A 1 91 ? -12.757 6.270 10.278 1.00 91.50 91 ARG A C 1
ATOM 696 O O . ARG A 1 91 ? -13.240 5.628 11.213 1.00 91.50 91 ARG A O 1
ATOM 703 N N . GLU A 1 92 ? -12.119 7.417 10.467 1.00 87.38 92 GLU A N 1
ATOM 704 C CA . GLU A 1 92 ? -12.118 8.091 11.762 1.00 87.38 92 GLU A CA 1
ATOM 705 C C . GLU A 1 92 ? -13.555 8.307 12.256 1.00 87.38 92 GLU A C 1
ATOM 707 O O . GLU A 1 92 ? -14.456 8.670 11.500 1.00 87.38 92 GLU A O 1
ATOM 712 N N . GLY A 1 93 ? -13.778 8.038 13.543 1.00 82.44 93 GLY A N 1
ATOM 713 C CA . GLY A 1 93 ? -15.099 8.131 14.165 1.00 82.44 93 GLY A CA 1
ATOM 714 C C . GLY A 1 93 ? -15.988 6.891 14.012 1.00 82.44 93 GLY A C 1
ATOM 715 O O . GLY A 1 93 ? -17.013 6.806 14.682 1.00 82.44 93 GLY A O 1
ATOM 716 N N . GLU A 1 94 ? -15.611 5.903 13.192 1.00 83.81 94 GLU A N 1
ATOM 717 C CA . GLU A 1 94 ? -16.434 4.704 12.951 1.00 83.81 94 GLU A CA 1
ATOM 718 C C . GLU A 1 94 ? -16.555 3.798 14.190 1.00 83.81 94 GLU A C 1
ATOM 720 O O . GLU A 1 94 ? -17.586 3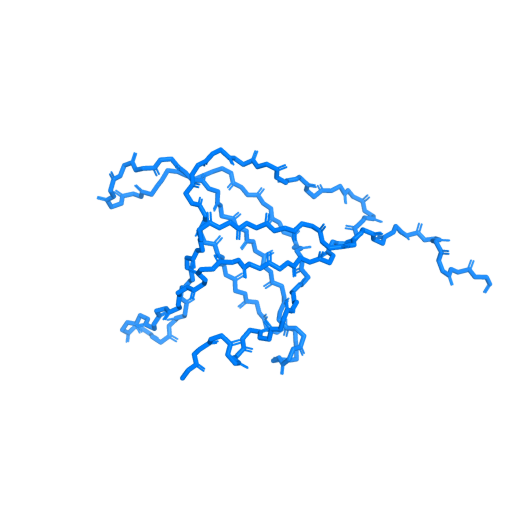.163 14.404 1.00 83.81 94 GLU A O 1
ATOM 725 N N . PHE A 1 95 ? -15.523 3.777 15.041 1.00 75.31 95 PHE A N 1
ATOM 726 C CA . PHE A 1 95 ? -15.436 2.891 16.211 1.00 75.31 95 PHE A CA 1
ATOM 727 C C . PHE A 1 95 ? -15.387 3.624 17.557 1.00 75.31 95 PHE A C 1
ATOM 729 O O . PHE A 1 95 ? -15.211 2.993 18.598 1.00 75.31 95 PHE A O 1
ATOM 736 N N . THR A 1 96 ? -15.542 4.947 17.563 1.00 67.44 96 THR A N 1
ATOM 737 C CA . THR A 1 96 ? -15.661 5.728 18.798 1.00 67.44 96 THR A CA 1
ATOM 738 C C . THR A 1 96 ? -17.129 5.787 19.217 1.00 67.44 96 THR A C 1
ATOM 740 O O . THR A 1 96 ? -17.876 6.635 18.730 1.00 67.44 96 THR A O 1
ATOM 743 N N . GLN A 1 97 ? -17.535 4.864 20.094 1.00 55.88 97 GLN A N 1
ATOM 744 C CA . GLN A 1 97 ? -18.699 5.030 20.975 1.00 55.88 97 GLN A CA 1
ATOM 745 C C . GLN A 1 97 ? -18.245 5.521 22.346 1.00 55.88 97 GLN A C 1
ATOM 747 O O . GLN A 1 97 ? -17.188 5.039 22.815 1.00 55.88 97 GLN A O 1
#

Foldseek 3Di:
DCCVVQDFKWKWDAKDWDQDPPPRFTWMWTWTFRVSVVRDIAIETEGDDDPDGDDPQKIFIKGFAQKDWDQDPVRDIHIYGPDMDGPDIDGPPPPDD

Secondary structure (DSSP, 8-state):
--HHHH-S-EEEEEEEEEE-TTT--EEEEEEEEEGGGTTEEEEEEEESS----PPTTEEEEEEEES-EEEE-TTS-EEEEESEEEEEEEEETTSS--

Sequence (97 aa):
MIEAMMGSYQVLLASSALVCPVHGVQGALYEVAIPKLGMALMSVYVVGERDMYVEEGTLFLVRFEGLRVYKEEDGCYQATADYIECVQAIREGEFTQ

Radius of gyration: 13.86 Å; chains: 1; bounding box: 42×29×39 Å